Protein AF-A0A2V7U2P4-F1 (afdb_monomer_lite)

Structure (mmCIF, N/CA/C/O backbone):
data_AF-A0A2V7U2P4-F1
#
_entry.id   AF-A0A2V7U2P4-F1
#
loop_
_atom_site.group_PDB
_atom_site.id
_atom_site.type_symbol
_atom_site.label_atom_id
_atom_site.label_alt_id
_atom_site.label_comp_id
_atom_site.label_asym_id
_atom_site.label_entity_id
_atom_site.label_seq_id
_atom_site.pdbx_PDB_ins_code
_atom_site.Cartn_x
_atom_site.Cartn_y
_atom_site.Cartn_z
_atom_site.occupancy
_atom_site.B_iso_or_equiv
_atom_site.auth_seq_id
_atom_site.auth_comp_id
_atom_site.auth_asym_id
_atom_site.auth_atom_id
_atom_site.pdbx_PDB_model_num
ATOM 1 N N . PHE A 1 1 ? 1.479 2.571 -4.544 1.00 75.75 1 PHE A N 1
ATOM 2 C CA . PHE A 1 1 ? 0.493 2.457 -5.649 1.00 75.75 1 PHE A CA 1
ATOM 3 C C . PHE A 1 1 ? -0.743 3.260 -5.301 1.00 75.75 1 PHE A C 1
ATOM 5 O O . PHE A 1 1 ? -1.059 4.192 -6.017 1.00 75.75 1 PHE A O 1
ATOM 12 N N . LEU A 1 2 ? -1.436 2.964 -4.198 1.00 95.56 2 LEU A N 1
ATOM 13 C CA . LEU A 1 2 ? -2.691 3.659 -3.911 1.00 95.56 2 LEU A CA 1
ATOM 14 C C . LEU A 1 2 ? -2.483 5.153 -3.640 1.00 95.56 2 LEU A C 1
ATOM 16 O O . LEU A 1 2 ? -3.380 5.924 -3.931 1.00 95.56 2 LEU A O 1
ATOM 20 N N . GLU A 1 3 ? -1.312 5.556 -3.142 1.00 95.75 3 GLU A N 1
ATOM 21 C CA . GLU A 1 3 ? -0.958 6.952 -2.854 1.00 95.75 3 GLU A CA 1
ATOM 22 C C . GLU A 1 3 ? -0.279 7.677 -4.019 1.00 95.75 3 GLU A C 1
ATOM 24 O O . GLU A 1 3 ? -0.208 8.900 -4.006 1.00 95.75 3 GLU A O 1
ATOM 29 N N . THR A 1 4 ? 0.277 6.940 -4.985 1.00 94.00 4 THR A N 1
ATOM 30 C CA . THR A 1 4 ? 1.021 7.549 -6.100 1.00 94.00 4 THR A CA 1
ATOM 31 C C . THR A 1 4 ? 0.090 7.828 -7.267 1.00 94.00 4 THR A C 1
ATOM 33 O O . THR A 1 4 ? -0.868 7.088 -7.488 1.00 94.00 4 THR A O 1
ATOM 36 N N . GLU A 1 5 ? 0.402 8.875 -8.017 1.00 93.88 5 GLU A N 1
ATOM 37 C CA . GLU A 1 5 ? -0.286 9.272 -9.246 1.00 93.88 5 GLU A CA 1
ATOM 38 C C . GLU A 1 5 ? 0.331 8.624 -10.500 1.00 93.88 5 GLU A C 1
ATOM 40 O O . GLU A 1 5 ? -0.106 8.906 -11.613 1.00 93.88 5 GLU A O 1
ATOM 45 N N . ASP A 1 6 ? 1.344 7.762 -10.340 1.00 93.62 6 ASP A N 1
ATOM 46 C CA . ASP A 1 6 ? 2.008 7.090 -11.463 1.00 93.62 6 ASP A CA 1
ATOM 47 C C . ASP A 1 6 ? 1.003 6.308 -12.314 1.00 93.62 6 ASP A C 1
ATOM 49 O O . ASP A 1 6 ? 0.356 5.396 -11.812 1.00 93.62 6 ASP A O 1
ATOM 53 N N . GLU A 1 7 ? 0.918 6.575 -13.619 1.00 90.50 7 GLU A N 1
ATOM 54 C CA . GLU A 1 7 ? -0.029 5.862 -14.487 1.00 90.50 7 GLU A CA 1
ATOM 55 C C . GLU A 1 7 ? 0.219 4.347 -14.474 1.00 90.50 7 GLU A C 1
ATOM 57 O O . GLU A 1 7 ? -0.729 3.574 -14.415 1.00 90.50 7 GLU A O 1
ATOM 62 N N . TYR A 1 8 ? 1.481 3.906 -14.485 1.00 89.25 8 TYR A N 1
ATOM 63 C CA . TYR A 1 8 ? 1.869 2.532 -14.171 1.00 89.25 8 TYR A CA 1
ATOM 64 C C . TYR A 1 8 ? 3.374 2.406 -13.899 1.00 89.25 8 TY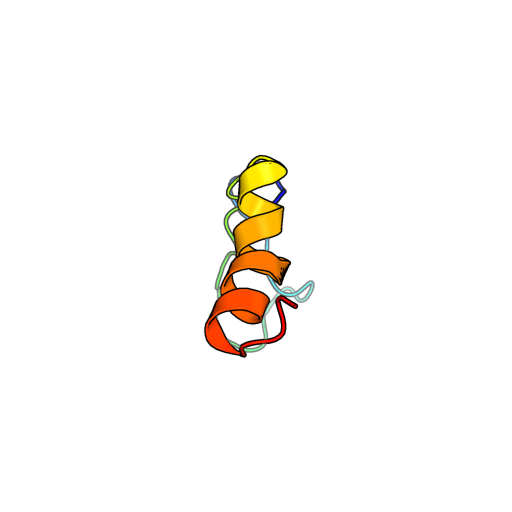R A C 1
ATOM 66 O O . TYR A 1 8 ? 4.182 3.169 -14.423 1.00 89.25 8 TYR A O 1
ATOM 74 N N . PHE A 1 9 ? 3.763 1.363 -13.166 1.00 92.06 9 PHE A N 1
ATOM 75 C CA . PHE A 1 9 ? 5.157 0.949 -12.996 1.00 92.06 9 PHE A CA 1
ATOM 76 C C . PHE A 1 9 ? 5.307 -0.578 -12.965 1.00 92.06 9 PHE A C 1
ATOM 78 O O . PHE A 1 9 ? 4.344 -1.320 -12.735 1.00 92.06 9 PHE A O 1
ATOM 85 N N . ASP A 1 10 ? 6.524 -1.054 -13.233 1.00 91.12 10 ASP A N 1
ATOM 86 C CA . ASP A 1 10 ? 6.846 -2.479 -13.192 1.00 91.12 10 ASP A CA 1
ATOM 87 C C . ASP A 1 10 ? 6.879 -2.979 -11.744 1.00 91.12 10 ASP A C 1
ATOM 89 O O . ASP A 1 10 ? 7.440 -2.346 -10.850 1.00 91.12 10 ASP A O 1
ATOM 93 N N . TYR A 1 11 ? 6.288 -4.148 -11.503 1.00 88.00 11 TYR A N 1
ATOM 94 C CA . TYR A 1 11 ? 6.206 -4.720 -10.156 1.00 88.00 11 TYR A CA 1
ATOM 95 C C . TYR A 1 11 ? 7.478 -5.452 -9.709 1.00 88.00 11 TYR A C 1
ATOM 97 O O . TYR A 1 11 ? 7.606 -5.825 -8.543 1.00 88.00 11 TYR A O 1
ATOM 105 N N . ALA A 1 12 ? 8.407 -5.681 -10.636 1.00 90.25 12 ALA A N 1
ATOM 106 C CA . ALA A 1 12 ? 9.701 -6.285 -10.376 1.00 90.25 12 ALA A CA 1
ATOM 107 C C . ALA A 1 12 ? 10.779 -5.556 -11.194 1.00 90.25 12 ALA A C 1
ATOM 109 O O . ALA A 1 12 ? 10.529 -5.211 -12.346 1.00 90.25 12 ALA A O 1
ATOM 110 N N . PRO A 1 13 ? 11.996 -5.375 -10.650 1.00 85.75 13 PRO A N 1
ATOM 111 C CA . PRO A 1 13 ? 13.082 -4.675 -11.343 1.00 85.75 13 PRO A CA 1
ATOM 112 C C . PRO A 1 13 ? 13.738 -5.510 -12.457 1.00 85.75 13 PRO A C 1
ATOM 114 O O . PRO A 1 13 ? 14.574 -5.008 -13.203 1.00 85.75 13 PRO A O 1
ATOM 117 N N . ALA A 1 14 ? 13.417 -6.804 -12.550 1.00 87.69 14 ALA A N 1
ATOM 118 C CA . ALA A 1 14 ? 13.996 -7.705 -13.539 1.00 87.69 14 ALA A CA 1
ATOM 119 C C . ALA A 1 14 ? 13.372 -7.500 -14.929 1.00 87.69 14 ALA A C 1
ATOM 121 O O . ALA A 1 14 ? 12.154 -7.436 -15.068 1.00 87.69 14 ALA A O 1
ATOM 122 N N . VAL A 1 15 ? 14.212 -7.519 -15.972 1.00 83.44 15 VAL A N 1
ATOM 123 C CA . VAL A 1 15 ? 13.798 -7.394 -17.388 1.00 83.44 15 VAL A CA 1
ATOM 124 C C . VAL A 1 15 ? 12.759 -8.451 -17.791 1.00 83.44 15 VAL A C 1
ATOM 126 O O . VAL A 1 15 ? 11.871 -8.200 -18.612 1.00 83.44 15 VAL A O 1
ATOM 129 N N . VAL A 1 16 ? 12.869 -9.649 -17.212 1.00 88.88 16 VAL A N 1
ATOM 130 C CA . VAL A 1 16 ? 11.859 -10.703 -17.310 1.00 88.88 16 VAL A CA 1
ATOM 131 C C . VAL A 1 16 ? 11.279 -10.921 -15.913 1.00 88.88 16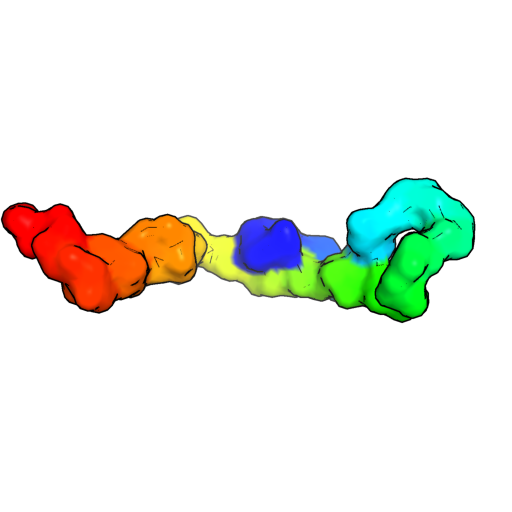 VAL A C 1
ATOM 133 O O . VAL A 1 16 ? 11.965 -11.478 -15.054 1.00 88.88 16 VAL A O 1
ATOM 136 N N . PRO A 1 17 ? 10.045 -10.461 -15.658 1.00 87.75 17 PRO A N 1
ATOM 137 C CA . PRO A 1 17 ? 9.448 -10.548 -14.338 1.00 87.75 17 PRO A CA 1
ATOM 138 C C . PRO A 1 17 ? 9.026 -11.992 -13.996 1.00 87.75 17 PRO A C 1
ATOM 140 O O . PRO A 1 17 ? 8.660 -12.765 -14.886 1.00 87.75 17 PRO A O 1
ATOM 143 N N . PRO A 1 18 ? 9.055 -12.374 -12.706 1.00 88.31 18 PRO A N 1
ATOM 144 C CA . PRO A 1 18 ? 8.916 -13.769 -12.277 1.00 88.31 18 PRO A CA 1
ATOM 145 C C . PRO A 1 18 ? 7.501 -14.353 -12.423 1.00 88.31 18 PRO A C 1
ATOM 147 O O . PRO A 1 18 ? 7.327 -15.562 -12.314 1.00 88.31 18 PRO A O 1
ATOM 150 N N . GLN A 1 19 ? 6.477 -13.524 -12.636 1.00 87.19 19 GLN A N 1
ATOM 151 C CA . GLN A 1 19 ? 5.068 -13.933 -12.685 1.00 87.19 19 GLN A CA 1
ATOM 152 C C . GLN A 1 19 ? 4.301 -13.143 -13.752 1.00 87.19 19 GLN A C 1
ATOM 154 O O . GLN A 1 19 ? 3.399 -12.384 -13.432 1.00 87.19 19 GLN A O 1
ATOM 159 N N . GLY A 1 20 ? 4.640 -13.312 -15.031 1.00 87.25 20 GLY A N 1
ATOM 160 C CA . GLY A 1 20 ? 3.968 -12.591 -16.120 1.00 87.25 20 GLY A CA 1
ATOM 161 C C . GLY A 1 20 ? 4.296 -11.092 -16.156 1.00 87.25 20 GLY A C 1
ATOM 162 O O . GLY A 1 20 ? 4.930 -10.545 -15.260 1.00 87.25 20 GLY A O 1
ATOM 163 N N . ARG A 1 21 ? 3.902 -10.407 -17.235 1.00 88.31 21 ARG A N 1
ATOM 164 C CA . ARG A 1 21 ? 4.221 -8.985 -17.463 1.00 88.31 21 ARG A CA 1
ATOM 165 C C . ARG A 1 21 ? 3.102 -8.076 -16.951 1.00 88.31 21 ARG A C 1
ATOM 167 O O . ARG A 1 21 ? 2.414 -7.436 -17.741 1.00 88.31 21 ARG A O 1
ATOM 174 N N . TRP A 1 22 ? 2.899 -8.063 -15.639 1.00 91.00 22 TRP A N 1
ATOM 175 C CA . TRP A 1 22 ? 1.939 -7.159 -15.001 1.00 91.00 22 TRP A CA 1
ATOM 176 C C . TRP A 1 22 ? 2.526 -5.769 -14.775 1.00 91.00 22 TRP A C 1
ATOM 178 O O . TRP A 1 22 ? 3.740 -5.595 -14.691 1.00 91.00 22 TRP A O 1
ATOM 188 N N . ARG A 1 23 ? 1.634 -4.790 -14.634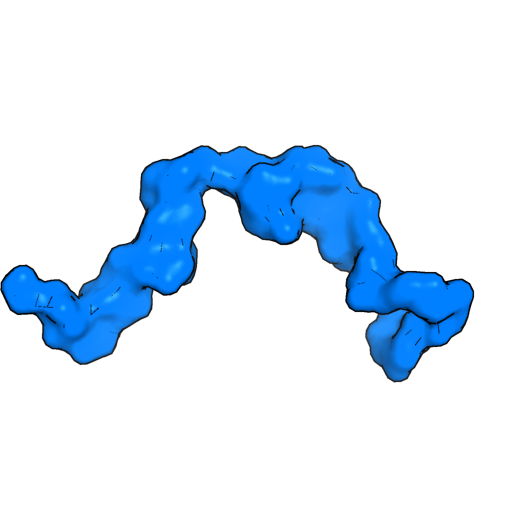 1.00 89.25 23 ARG A N 1
ATOM 189 C CA . ARG A 1 23 ? 1.942 -3.401 -14.292 1.00 89.25 23 ARG A CA 1
ATOM 190 C C . ARG A 1 23 ? 1.070 -2.958 -13.128 1.00 89.25 23 ARG A C 1
ATOM 192 O O . ARG A 1 23 ? -0.092 -3.360 -13.053 1.00 89.25 23 ARG A O 1
ATOM 199 N N . ILE A 1 24 ? 1.623 -2.132 -12.244 1.00 92.25 24 ILE A N 1
ATOM 200 C CA . ILE A 1 24 ? 0.898 -1.555 -11.111 1.00 92.25 24 ILE A CA 1
ATOM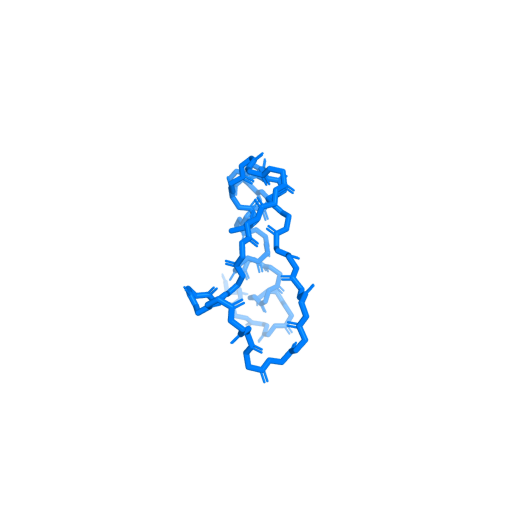 201 C C . ILE A 1 24 ? 0.619 -0.058 -11.405 1.00 92.25 24 ILE A C 1
ATOM 203 O O . ILE A 1 24 ? 1.539 0.740 -11.444 1.00 92.25 24 ILE A O 1
ATOM 207 N N . TYR A 1 25 ? -0.649 0.295 -11.636 1.00 93.88 25 TYR A N 1
ATOM 208 C CA . TYR A 1 25 ? -1.305 1.617 -11.753 1.00 93.88 25 TYR A CA 1
ATOM 209 C C . TYR A 1 25 ? -1.526 2.461 -10.474 1.00 93.88 25 TYR A C 1
ATOM 211 O O . TYR A 1 25 ? -2.467 2.245 -9.722 1.00 93.88 25 TYR A O 1
ATOM 219 N N . GLY A 1 26 ? -0.779 3.529 -10.256 1.00 95.06 26 GLY A N 1
ATOM 220 C CA . GLY A 1 26 ? -1.098 4.498 -9.205 1.00 95.06 26 GLY A CA 1
ATOM 221 C C . GLY A 1 26 ? -2.560 4.991 -9.203 1.00 95.06 26 GLY A C 1
ATOM 222 O O . GLY A 1 26 ? -3.145 5.213 -10.261 1.00 95.06 26 GLY A O 1
ATOM 223 N N . LEU A 1 27 ? -3.168 5.144 -8.016 1.00 95.81 27 LEU A N 1
ATOM 224 C CA . LEU A 1 27 ? -4.543 5.666 -7.867 1.00 95.81 27 LEU A CA 1
ATOM 225 C C . LEU A 1 27 ? -4.630 7.060 -7.229 1.00 95.81 27 LEU A C 1
ATOM 227 O O . LEU A 1 27 ? -5.722 7.625 -7.204 1.00 95.81 27 LEU A O 1
ATOM 231 N N . GLY A 1 28 ? -3.535 7.597 -6.684 1.00 96.12 28 GLY A N 1
ATOM 232 C CA . GLY A 1 28 ? -3.495 8.942 -6.095 1.00 96.12 28 GLY A CA 1
ATOM 233 C C . GLY A 1 28 ? -4.569 9.205 -5.031 1.00 96.12 28 GLY A C 1
ATOM 234 O O . GLY A 1 28 ? -5.152 10.287 -4.980 1.00 96.12 28 GLY A O 1
ATOM 235 N N . LEU A 1 29 ? -4.911 8.206 -4.214 1.00 97.88 29 LEU A N 1
ATOM 236 C CA . LEU A 1 29 ? -5.989 8.330 -3.239 1.00 97.88 29 LEU A CA 1
ATOM 237 C C . LEU A 1 29 ? -5.627 9.359 -2.155 1.00 97.88 29 LEU A C 1
ATOM 239 O O . LEU A 1 29 ? -4.523 9.318 -1.609 1.00 97.88 29 LEU A O 1
ATOM 243 N N . PRO A 1 30 ? -6.568 10.237 -1.767 1.00 97.81 30 PRO A N 1
ATOM 244 C CA . PRO A 1 30 ? -6.314 11.239 -0.742 1.00 97.81 30 PRO A CA 1
ATOM 245 C C . PRO A 1 30 ? -6.220 10.603 0.653 1.00 97.81 30 PRO A C 1
ATOM 247 O O . PRO A 1 30 ? -6.845 9.574 0.934 1.00 97.81 30 PRO A O 1
ATOM 250 N N . GLU A 1 31 ? -5.500 11.263 1.564 1.00 97.81 31 GLU A N 1
ATOM 251 C CA . GLU A 1 31 ? -5.216 10.783 2.928 1.00 97.81 31 GLU A CA 1
ATOM 252 C C . GLU A 1 31 ? -6.448 10.253 3.696 1.00 97.81 31 GLU A C 1
ATOM 254 O O . GLU A 1 31 ? -6.370 9.151 4.250 1.00 97.81 31 GLU A O 1
ATOM 259 N N . PRO A 1 32 ? -7.625 10.917 3.684 1.00 98.00 32 PRO A N 1
ATOM 260 C CA . PRO A 1 32 ? -8.803 10.403 4.385 1.00 98.00 32 PRO A CA 1
ATOM 261 C C . PRO A 1 32 ? -9.313 9.059 3.844 1.00 98.00 32 PRO A C 1
ATOM 263 O O . PRO A 1 32 ? -9.966 8.307 4.566 1.00 98.00 32 PRO A O 1
ATOM 266 N N . ILE A 1 33 ? -9.054 8.752 2.571 1.00 98.31 33 ILE A N 1
ATOM 267 C CA . ILE A 1 33 ? -9.432 7.480 1.945 1.00 98.31 33 ILE A CA 1
ATOM 268 C C . ILE A 1 33 ? -8.373 6.420 2.230 1.00 98.31 33 ILE A C 1
ATOM 270 O O . ILE A 1 33 ? -8.730 5.298 2.591 1.00 98.31 33 ILE A O 1
ATOM 274 N N . LEU A 1 34 ? -7.090 6.781 2.166 1.00 98.31 34 LEU A N 1
ATOM 275 C CA . LEU A 1 34 ? -5.995 5.893 2.561 1.00 98.31 34 LEU A CA 1
ATOM 276 C C . LEU A 1 34 ? -6.165 5.405 4.001 1.00 98.31 34 LEU A C 1
ATOM 278 O O . LEU A 1 34 ? -6.050 4.210 4.258 1.00 98.31 34 LEU A O 1
ATOM 282 N N . LYS A 1 35 ? -6.555 6.292 4.925 1.00 97.94 35 LYS A N 1
ATOM 283 C CA . LYS A 1 35 ? -6.845 5.921 6.317 1.00 97.94 35 LYS A CA 1
ATOM 284 C C . LYS A 1 35 ? -7.940 4.854 6.428 1.00 97.94 35 LYS A C 1
ATOM 286 O O . LYS A 1 35 ? -7.813 3.909 7.207 1.00 97.94 35 LYS A O 1
ATOM 291 N N . LYS A 1 36 ? -8.992 4.953 5.609 1.00 97.94 36 LYS A N 1
ATOM 292 C CA . LYS A 1 36 ? -10.056 3.939 5.565 1.00 97.94 36 LYS A CA 1
ATOM 293 C C . LYS A 1 36 ? -9.548 2.600 5.049 1.00 97.94 36 LYS A C 1
ATOM 295 O O . LYS A 1 36 ? -9.913 1.569 5.608 1.00 97.94 36 LYS A O 1
ATOM 300 N N . VAL A 1 37 ? -8.741 2.617 3.989 1.00 97.44 37 VAL A N 1
ATOM 301 C CA . VAL A 1 37 ? -8.197 1.407 3.357 1.00 97.44 37 VAL A CA 1
ATOM 302 C C . VAL A 1 37 ? -7.210 0.701 4.282 1.00 97.44 37 VAL A C 1
ATOM 304 O O . VAL A 1 37 ? -7.320 -0.507 4.470 1.00 97.44 37 VAL A O 1
ATOM 307 N N . TYR A 1 38 ? -6.289 1.445 4.894 1.00 97.19 38 TYR A N 1
ATOM 308 C CA . TYR A 1 38 ? -5.224 0.867 5.708 1.00 97.19 38 TYR A CA 1
ATOM 309 C C . TYR A 1 38 ? -5.618 0.557 7.149 1.00 97.19 38 TYR A C 1
ATOM 311 O O . TYR A 1 38 ? -4.980 -0.291 7.768 1.00 97.19 38 TYR A O 1
ATOM 319 N N . HIS A 1 39 ? -6.639 1.220 7.696 1.00 97.12 39 HIS A N 1
ATOM 320 C CA . HIS A 1 39 ? -6.956 1.095 9.116 1.00 97.12 39 HIS A CA 1
ATOM 321 C C 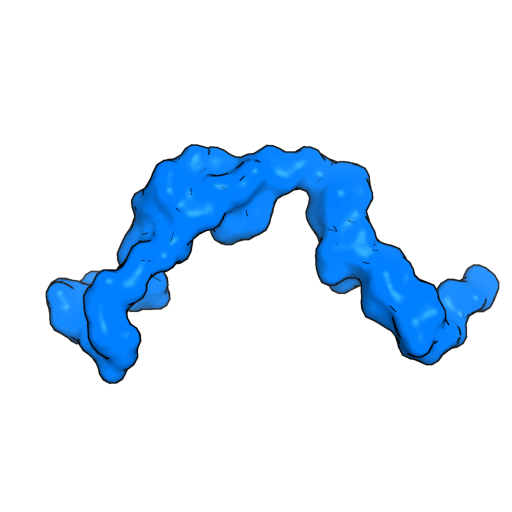. HIS A 1 39 ? -8.457 1.035 9.405 1.00 97.12 39 HIS A C 1
ATOM 323 O O . HIS A 1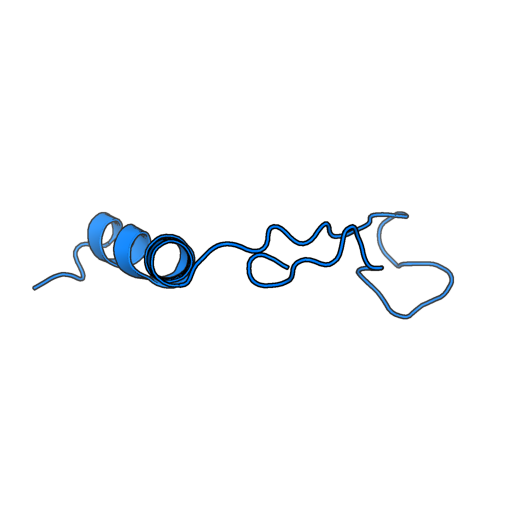 39 ? -8.944 -0.000 9.854 1.00 97.12 39 HIS A O 1
ATOM 329 N N . ASP A 1 40 ? -9.210 2.113 9.155 1.00 97.69 40 ASP A N 1
ATOM 330 C CA . ASP A 1 40 ? -10.522 2.288 9.804 1.00 97.69 40 ASP A CA 1
ATOM 331 C C . ASP A 1 40 ? -11.525 1.183 9.436 1.00 97.69 40 ASP A C 1
ATOM 333 O O . ASP A 1 40 ? -12.318 0.747 10.274 1.00 97.69 40 ASP A O 1
ATOM 337 N N . ASN A 1 41 ? -11.476 0.683 8.196 1.00 97.81 41 ASN A N 1
ATOM 338 C CA . ASN A 1 41 ? -12.334 -0.423 7.780 1.00 97.81 41 ASN A CA 1
ATOM 339 C C . ASN A 1 41 ? -11.983 -1.728 8.496 1.00 97.81 41 ASN A C 1
ATOM 341 O O . ASN A 1 41 ? -12.891 -2.422 8.952 1.00 97.81 41 ASN A O 1
ATOM 345 N N . ALA A 1 42 ? -10.694 -2.053 8.610 1.00 97.56 42 ALA A N 1
ATOM 346 C CA . ALA A 1 42 ? -10.243 -3.251 9.306 1.00 97.56 42 ALA A CA 1
ATOM 347 C C . ALA A 1 42 ? -10.585 -3.168 10.797 1.00 97.56 42 ALA A C 1
ATOM 349 O O . ALA A 1 42 ? -11.189 -4.093 11.333 1.00 97.56 42 ALA A O 1
ATOM 350 N N . SER A 1 43 ? -10.306 -2.033 11.440 1.00 97.62 43 SER A N 1
ATOM 351 C CA . SER A 1 43 ? -10.610 -1.815 12.857 1.00 97.62 43 SER A CA 1
ATOM 352 C C . SER A 1 43 ? -12.103 -1.957 13.155 1.00 97.62 43 SER A C 1
ATOM 354 O O . SER A 1 43 ? -12.470 -2.603 14.135 1.00 97.62 43 SER A O 1
ATOM 356 N N . ARG A 1 44 ? -12.974 -1.447 12.274 1.00 97.06 44 ARG A N 1
ATOM 357 C CA . ARG A 1 44 ? -14.429 -1.638 12.378 1.00 97.06 44 ARG A CA 1
ATOM 358 C C . ARG A 1 44 ? -14.846 -3.100 12.208 1.00 97.06 44 ARG A C 1
ATOM 360 O O . ARG A 1 44 ? -15.665 -3.584 12.979 1.00 97.06 44 ARG A O 1
ATOM 367 N N . VAL A 1 45 ? -14.326 -3.796 11.194 1.00 97.81 45 VAL A N 1
ATOM 368 C CA . VAL A 1 45 ? -14.687 -5.201 10.908 1.00 97.81 45 VAL A CA 1
ATOM 369 C C . VAL A 1 45 ? -14.208 -6.141 12.015 1.00 97.81 45 VAL A C 1
ATOM 371 O O . VAL A 1 45 ? -14.894 -7.106 12.336 1.00 97.81 45 VAL A O 1
ATOM 374 N N . LEU A 1 46 ? -13.055 -5.846 12.613 1.00 97.81 46 LEU A N 1
ATOM 375 C CA . LEU A 1 46 ? -12.435 -6.659 13.658 1.00 97.81 46 LEU A CA 1
ATOM 376 C C . LEU A 1 46 ? -12.864 -6.262 15.080 1.00 97.81 46 LEU A C 1
ATOM 378 O O . LEU A 1 46 ? -12.428 -6.898 16.035 1.00 97.81 46 LEU A O 1
ATOM 382 N N . GLY A 1 47 ? -13.695 -5.226 15.240 1.00 95.81 47 GLY A N 1
ATOM 383 C CA . GLY A 1 47 ? -14.153 -4.765 16.555 1.00 95.81 47 GLY A CA 1
ATOM 384 C C . GLY A 1 47 ? -13.048 -4.153 17.424 1.00 95.81 47 GLY A C 1
ATOM 385 O O . GLY A 1 47 ? -13.128 -4.205 18.645 1.00 95.81 47 GLY A O 1
ATOM 386 N N . LEU A 1 48 ? -12.011 -3.585 16.805 1.00 94.31 48 LEU A N 1
ATOM 387 C CA . LEU A 1 48 ? -10.876 -2.952 17.492 1.00 94.31 48 LEU A CA 1
ATOM 388 C C . LEU A 1 48 ? -11.138 -1.478 17.839 1.00 94.31 48 LEU A C 1
ATOM 390 O O . LEU A 1 48 ? -10.298 -0.823 18.450 1.00 94.31 48 LEU A O 1
ATOM 394 N N . THR A 1 49 ? -12.284 -0.938 17.426 1.00 78.38 49 THR A N 1
ATOM 395 C CA . THR A 1 49 ? -12.738 0.405 17.794 1.00 78.38 49 THR A CA 1
ATOM 396 C C . THR A 1 49 ? -13.444 0.345 19.149 1.00 78.38 49 THR A C 1
ATOM 398 O O . THR A 1 49 ? -14.607 -0.059 19.208 1.00 78.38 49 THR A O 1
ATOM 401 N N . GLY A 1 50 ? -12.722 0.701 20.214 1.00 61.59 50 GLY A N 1
ATOM 402 C CA . GLY A 1 50 ? -13.266 0.989 21.547 1.00 61.59 50 GLY A CA 1
ATOM 403 C C . GLY A 1 50 ? -13.557 2.470 21.742 1.00 61.59 50 GLY A C 1
ATOM 404 O O . GLY A 1 50 ? -12.900 3.287 21.057 1.00 61.59 50 GLY A O 1
#

Radius of gyration: 15.35 Å; chains: 1; bounding box: 29×25×39 Å

Secondary structure (DSSP, 8-state):
-TT---S-EESSSSSS-BTBS-EE------HHHHHIIIIIHHHHHTT---

pLDDT: mean 92.34, std 6.83, range [61.59, 98.31]

Sequence (50 aa):
FLETEDEYFDYAPAVVPPQGRWRIYGLGLPEPILKKVYHDNASRVLGLTG

Foldseek 3Di:
DAQDQAQWDFPDPDPDDPPDGDIDGYNNDDPVVVCCVVPDVVCVVVVVPD